Protein AF-A0A4Y2WGQ9-F1 (afdb_monomer)

Mean predicted aligned error: 5.09 Å

Nearest PDB structures (foldseek):
  1wdu-assembly2_B  TM=8.169E-01  e=1.030E-04  Bombyx mori
  1wdu-assembly1_A  TM=7.888E-01  e=5.583E-04  Bombyx mori
  6a42-assembly1_A  TM=7.729E-01  e=1.520E-03  Bombyx mori
  2v0s-assembly1_A  TM=6.941E-01  e=9.336E-03  Homo sapiens
  5hrk-assembly1_A  TM=6.585E-01  e=8.459E-01  African swine fever virus

Foldseek 3Di:
DPPQKDKDAALCRQWIDIDGVPWDKDWDDHHNFKTKIWTDDPPFIEIEMTGEADPVDQCPVVVVVVVVVQVPGHYHYDYPRVDDDPVPD

Secondary structure (DSSP, 8-state):
--TTEEEEE-TTSSSEEEEETTS-EEEPPP-SSEEEEEEP-SSS-EEEEEEE--TTS--HHHHHHHHHTTTTSEEEEEEE--S--TTT-

Sequence (89 aa):
IPQNWRRWTSVNGKAALISPSSQKVTSLTPLDNMVAIKIQMNQRPCTIISAYSSPLEDIEPTLQETVEALIGEDFLIEADLNDHHTSWG

Solvent-accessible surface area (backbone atoms only — not comparable to full-atom values): 5215 Å² total; per-residue (Å²): 129,66,90,64,48,46,77,48,52,8,75,71,61,74,8,63,50,76,46,57,61,87,58,60,66,47,76,5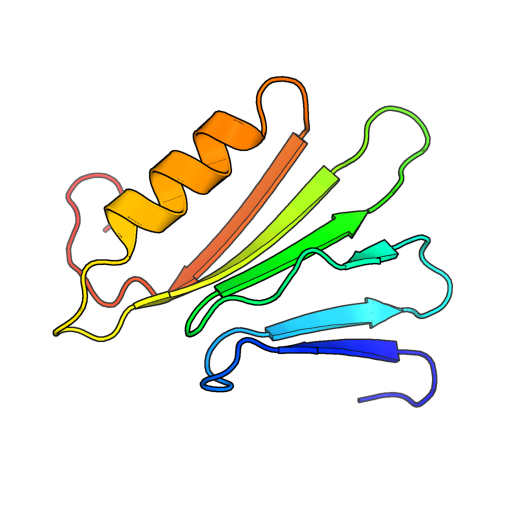1,84,56,38,59,38,26,26,39,37,36,38,68,50,98,87,58,49,34,36,42,36,23,30,43,29,51,82,89,48,86,48,62,67,61,51,50,55,54,55,66,71,40,73,95,51,49,73,48,79,52,64,49,57,64,66,83,43,98,89,80,94

Structure (mmCIF, N/CA/C/O backbone):
data_AF-A0A4Y2WGQ9-F1
#
_entry.id   AF-A0A4Y2WGQ9-F1
#
loop_
_atom_site.group_PDB
_atom_site.id
_atom_site.type_symbol
_atom_site.label_atom_id
_atom_site.label_alt_id
_atom_site.label_comp_id
_atom_site.label_asym_id
_atom_site.label_entity_id
_atom_site.label_seq_id
_atom_site.pdbx_PDB_ins_code
_atom_site.Cartn_x
_atom_site.Cartn_y
_atom_site.Cartn_z
_atom_site.occupancy
_atom_site.B_iso_or_equiv
_atom_site.auth_seq_id
_atom_site.auth_comp_id
_atom_site.auth_asym_id
_atom_site.auth_atom_id
_atom_site.pdbx_PDB_model_num
ATOM 1 N N . ILE A 1 1 ? -13.622 -13.335 -2.744 1.00 73.44 1 ILE A N 1
ATOM 2 C CA . ILE A 1 1 ? -13.386 -12.668 -1.437 1.00 73.44 1 ILE A CA 1
ATOM 3 C C . ILE A 1 1 ? -14.691 -12.739 -0.652 1.00 73.44 1 ILE A C 1
ATOM 5 O O . ILE A 1 1 ? -15.724 -12.540 -1.289 1.00 73.44 1 ILE A O 1
ATOM 9 N N . PRO A 1 2 ? -14.698 -13.080 0.649 1.00 85.50 2 PRO A N 1
ATOM 10 C CA . PRO A 1 2 ? -15.938 -13.110 1.425 1.00 85.50 2 PRO A CA 1
ATOM 11 C C . PRO A 1 2 ? -16.638 -11.742 1.395 1.00 85.50 2 PRO A C 1
ATOM 13 O O . PRO A 1 2 ? -15.961 -10.717 1.350 1.00 85.50 2 PRO A O 1
ATOM 16 N N . GLN A 1 3 ? -17.976 -11.711 1.440 1.00 84.19 3 GLN A N 1
ATOM 17 C CA . GLN A 1 3 ? -18.762 -10.468 1.303 1.00 84.19 3 GLN A CA 1
ATOM 18 C C . GLN A 1 3 ? -18.364 -9.363 2.294 1.00 84.19 3 GLN A C 1
ATOM 20 O O . GLN A 1 3 ? -18.445 -8.186 1.967 1.00 84.19 3 GLN A O 1
ATOM 25 N N . ASN A 1 4 ? -17.888 -9.733 3.484 1.00 91.06 4 ASN A N 1
ATOM 26 C CA . ASN A 1 4 ? -17.534 -8.787 4.540 1.00 91.06 4 ASN A CA 1
ATOM 27 C C . ASN A 1 4 ? -16.095 -8.264 4.437 1.00 91.06 4 ASN A C 1
ATOM 29 O O . ASN A 1 4 ? -15.545 -7.827 5.443 1.00 91.06 4 ASN A O 1
ATOM 33 N N . TRP A 1 5 ? -15.454 -8.309 3.270 1.00 93.81 5 TRP A N 1
ATOM 34 C CA . TRP A 1 5 ? -14.071 -7.862 3.079 1.00 93.81 5 TRP A CA 1
ATOM 35 C C . TRP A 1 5 ? -14.004 -6.690 2.106 1.00 93.81 5 TRP A C 1
ATOM 37 O O . TRP A 1 5 ? -14.722 -6.649 1.109 1.00 93.81 5 TRP A O 1
ATOM 47 N N . ARG A 1 6 ? -13.101 -5.753 2.386 1.00 92.88 6 ARG A N 1
ATOM 48 C CA . ARG A 1 6 ? -12.747 -4.660 1.482 1.00 92.88 6 ARG A CA 1
ATOM 49 C C . ARG A 1 6 ? -11.449 -4.997 0.769 1.00 92.88 6 ARG A C 1
ATOM 51 O O . ARG A 1 6 ? -10.591 -5.679 1.330 1.00 92.88 6 ARG A O 1
ATOM 58 N N . ARG A 1 7 ? -11.332 -4.525 -0.468 1.00 92.81 7 ARG A N 1
ATOM 59 C CA . ARG A 1 7 ? -10.153 -4.686 -1.315 1.00 92.81 7 ARG A CA 1
ATOM 60 C C . ARG A 1 7 ? -9.712 -3.322 -1.821 1.00 92.81 7 ARG A C 1
ATOM 62 O O . ARG A 1 7 ? -10.549 -2.554 -2.291 1.00 92.81 7 ARG A O 1
ATOM 69 N N . TRP A 1 8 ? -8.408 -3.095 -1.800 1.00 94.69 8 TRP A N 1
ATOM 70 C CA . TRP A 1 8 ? -7.738 -1.979 -2.453 1.00 94.69 8 TRP A CA 1
ATOM 71 C C . TRP A 1 8 ? -6.734 -2.548 -3.447 1.00 94.69 8 TRP A C 1
ATOM 73 O O . TRP A 1 8 ? -6.088 -3.551 -3.153 1.00 94.69 8 TRP A O 1
ATOM 83 N N . THR A 1 9 ? -6.639 -1.954 -4.629 1.00 94.25 9 THR A N 1
ATOM 84 C CA . THR A 1 9 ? -5.761 -2.415 -5.711 1.00 94.25 9 THR A CA 1
ATOM 85 C C . THR A 1 9 ? -5.006 -1.229 -6.287 1.00 94.25 9 THR A C 1
ATOM 87 O O . THR A 1 9 ? -5.575 -0.139 -6.363 1.00 94.25 9 THR A O 1
ATOM 90 N N . SER A 1 10 ? -3.763 -1.447 -6.711 1.00 92.12 10 SER A N 1
ATOM 91 C CA . SER A 1 10 ? -3.033 -0.487 -7.545 1.00 92.12 10 SER A CA 1
ATOM 92 C C . SER A 1 10 ? -3.755 -0.263 -8.877 1.00 92.12 10 SER A C 1
ATOM 94 O O . SER A 1 10 ? -4.613 -1.066 -9.268 1.00 92.12 10 SER A O 1
ATOM 96 N N . VAL A 1 11 ? -3.413 0.809 -9.596 1.00 91.62 11 VAL A N 1
ATOM 97 C CA . VAL A 1 11 ? -4.056 1.128 -10.888 1.00 91.62 11 VAL A CA 1
ATOM 98 C C . VAL A 1 11 ? -3.818 0.014 -11.912 1.00 91.62 11 VAL A C 1
ATOM 100 O O . VAL A 1 11 ? -4.745 -0.383 -12.616 1.00 91.62 11 VAL A O 1
ATOM 103 N N . ASN A 1 12 ? -2.612 -0.560 -11.946 1.00 89.75 12 ASN A N 1
ATOM 104 C CA . ASN A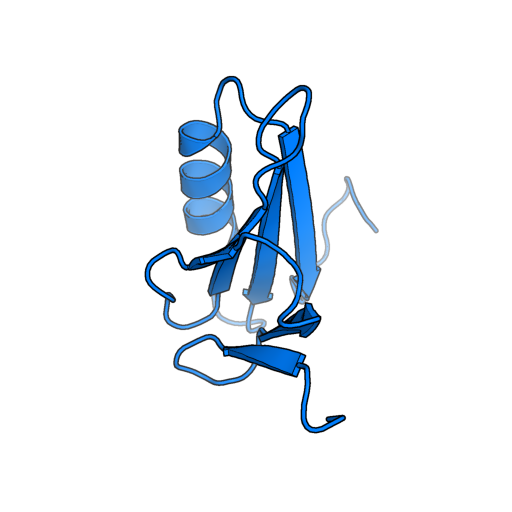 1 12 ? -2.267 -1.680 -12.823 1.00 89.75 12 ASN A CA 1
ATOM 105 C C . ASN A 1 12 ? -2.798 -3.046 -12.332 1.00 89.75 12 ASN A C 1
ATOM 107 O O . ASN A 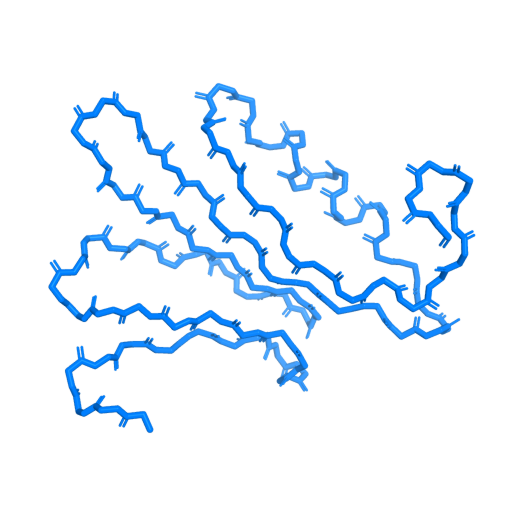1 12 ? -2.657 -4.052 -13.029 1.00 89.75 12 ASN A O 1
ATOM 111 N N . GLY A 1 13 ? -3.392 -3.101 -11.133 1.00 91.75 13 GLY A N 1
ATOM 112 C CA . GLY A 1 13 ? -3.975 -4.304 -10.536 1.00 91.75 13 GLY A CA 1
ATOM 113 C C . GLY A 1 13 ? -2.976 -5.379 -10.091 1.00 91.75 13 GLY A C 1
ATOM 114 O O . GLY A 1 13 ? -3.402 -6.494 -9.790 1.00 91.75 13 GLY A O 1
ATOM 115 N N . LYS A 1 14 ? -1.671 -5.081 -10.063 1.00 92.00 14 LYS A N 1
ATOM 116 C CA . LYS A 1 14 ? -0.608 -6.020 -9.667 1.00 92.00 14 LYS A CA 1
ATOM 117 C C . LYS A 1 14 ? -0.353 -6.056 -8.163 1.00 92.00 14 LYS A C 1
ATOM 119 O O . LYS A 1 14 ? 0.049 -7.097 -7.658 1.00 92.00 14 LYS A O 1
ATOM 124 N N . ALA A 1 15 ? -0.643 -4.966 -7.457 1.00 92.75 15 ALA A N 1
ATOM 125 C CA . ALA A 1 15 ? -0.580 -4.891 -6.003 1.00 92.75 15 ALA A CA 1
ATOM 126 C C . ALA A 1 15 ? -1.992 -4.789 -5.416 1.00 92.75 15 ALA A C 1
ATOM 128 O O . ALA A 1 15 ? -2.868 -4.107 -5.964 1.00 92.75 15 ALA A O 1
ATOM 129 N N . ALA A 1 16 ? -2.236 -5.480 -4.304 1.00 94.25 16 ALA A N 1
ATOM 130 C CA . ALA A 1 16 ? -3.553 -5.513 -3.686 1.00 94.25 16 ALA A CA 1
ATOM 131 C C . ALA A 1 16 ? -3.484 -5.768 -2.183 1.00 94.25 16 ALA A C 1
ATOM 133 O O . ALA A 1 16 ? -2.709 -6.589 -1.707 1.00 94.25 16 ALA A O 1
ATOM 134 N N . LEU A 1 17 ? -4.388 -5.125 -1.450 1.00 94.88 17 LEU A N 1
ATOM 135 C CA . LEU A 1 17 ? -4.606 -5.358 -0.029 1.00 94.88 17 LEU A CA 1
ATOM 136 C C . LEU A 1 17 ? -6.061 -5.735 0.212 1.00 94.88 17 LEU A C 1
ATOM 138 O O . LEU A 1 17 ? -6.978 -5.199 -0.418 1.00 94.88 17 LEU A O 1
ATOM 142 N N . ILE A 1 18 ? -6.277 -6.657 1.145 1.00 94.00 18 ILE A N 1
ATOM 143 C CA . ILE A 1 18 ? -7.606 -7.091 1.564 1.00 94.00 18 ILE A CA 1
ATOM 144 C C . ILE A 1 18 ? -7.712 -7.044 3.084 1.00 94.00 18 ILE A C 1
ATOM 146 O O . ILE A 1 18 ? -6.783 -7.409 3.796 1.00 94.00 18 ILE A O 1
ATOM 150 N N . SER A 1 19 ? -8.851 -6.587 3.596 1.00 92.69 19 SER A N 1
ATOM 151 C CA . SER A 1 19 ? -9.083 -6.509 5.040 1.00 92.69 19 SER A CA 1
ATOM 152 C C . SER A 1 19 ? -10.548 -6.783 5.377 1.00 92.69 19 SER A C 1
ATOM 154 O O . SER A 1 19 ? -11.435 -6.399 4.602 1.00 92.69 19 SER A O 1
ATOM 156 N N . PRO A 1 20 ? -10.844 -7.414 6.527 1.00 92.56 20 PRO A N 1
ATOM 157 C CA . PRO A 1 20 ? -12.201 -7.484 7.047 1.00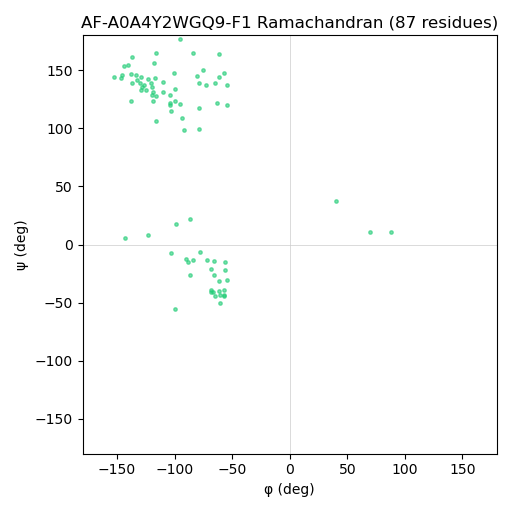 92.56 20 PRO A CA 1
ATOM 158 C C . PRO A 1 20 ? -12.815 -6.088 7.192 1.00 92.56 20 PRO A C 1
ATOM 160 O O . PRO A 1 20 ? -12.205 -5.155 7.709 1.00 92.56 20 PRO A O 1
ATOM 163 N N . SER A 1 21 ? -14.077 -5.944 6.797 1.00 89.81 21 SER A N 1
ATOM 164 C CA . SER A 1 21 ? -14.799 -4.668 6.844 1.00 89.81 21 SER A CA 1
ATOM 165 C C . SER A 1 21 ? -15.041 -4.160 8.262 1.00 89.81 21 SER A C 1
ATOM 167 O O . SER A 1 21 ? -15.387 -2.993 8.419 1.00 89.81 21 SER A O 1
ATOM 169 N N . SER A 1 22 ? -14.861 -4.999 9.283 1.00 90.25 22 SER A N 1
ATOM 170 C CA . SER A 1 22 ? -14.891 -4.598 10.691 1.00 90.25 22 SER A CA 1
ATOM 171 C C . SER A 1 22 ? -13.708 -3.712 11.086 1.00 90.25 22 SER A C 1
ATOM 173 O O . SER A 1 22 ? -13.802 -2.991 12.077 1.00 90.25 22 SER A O 1
ATOM 175 N N . GLN A 1 23 ? -12.605 -3.742 10.329 1.00 89.62 23 GLN A N 1
ATOM 176 C CA . GLN A 1 23 ? -11.420 -2.955 10.641 1.00 89.62 23 GLN A CA 1
ATOM 177 C C . GLN A 1 23 ? -11.595 -1.491 10.217 1.00 89.62 23 GLN A C 1
ATOM 179 O O . GLN A 1 23 ? -12.114 -1.175 9.140 1.00 89.62 23 GLN A O 1
ATOM 184 N N . LYS A 1 24 ? -11.124 -0.572 11.067 1.00 91.12 24 LYS A N 1
ATOM 185 C CA . LYS A 1 24 ? -11.021 0.849 10.724 1.00 91.12 24 LYS A CA 1
ATOM 186 C C . LYS A 1 24 ? -9.789 1.061 9.853 1.00 91.12 24 LYS A C 1
ATOM 188 O O . LYS A 1 24 ? -8.668 1.129 10.355 1.00 91.12 24 LYS A O 1
ATOM 193 N N . VAL A 1 25 ? -10.035 1.138 8.551 1.00 93.00 25 VAL A N 1
ATOM 194 C CA . VAL A 1 25 ? -9.009 1.321 7.528 1.00 93.00 25 VAL A CA 1
ATOM 195 C C . VAL A 1 25 ? -9.252 2.624 6.779 1.00 93.00 25 VAL A C 1
ATOM 197 O O . VAL A 1 25 ? -10.364 2.862 6.302 1.00 93.00 25 VAL A O 1
ATOM 200 N N . THR A 1 26 ? -8.200 3.424 6.640 1.00 91.75 26 THR A N 1
ATOM 201 C CA . THR A 1 26 ? -8.148 4.575 5.738 1.00 91.75 26 THR A CA 1
ATOM 202 C C . THR A 1 26 ? -7.314 4.189 4.522 1.00 91.75 26 THR A C 1
ATOM 204 O O . THR A 1 26 ? -6.160 3.798 4.671 1.00 91.75 26 THR A O 1
ATOM 207 N N . SER A 1 27 ? -7.889 4.277 3.323 1.00 84.81 27 SER A N 1
ATOM 208 C CA . SER A 1 27 ? -7.119 4.098 2.086 1.00 84.81 27 SER A CA 1
ATOM 209 C C . SER A 1 27 ? -6.238 5.315 1.859 1.00 84.81 27 SER A C 1
ATOM 211 O O . SER A 1 27 ? -6.720 6.441 1.992 1.00 84.81 27 SER A O 1
ATOM 213 N N . LEU A 1 28 ? -4.992 5.092 1.460 1.00 82.19 28 LEU A N 1
ATOM 214 C CA . LEU A 1 28 ? -4.210 6.117 0.778 1.00 82.19 28 LEU A CA 1
ATOM 215 C C . LEU A 1 28 ? -4.552 6.085 -0.718 1.00 82.19 28 LEU A C 1
ATOM 217 O O . LEU A 1 28 ? -5.203 5.146 -1.194 1.00 82.19 28 LEU A O 1
ATOM 221 N N . THR A 1 29 ? -4.177 7.138 -1.442 1.00 79.50 29 THR A N 1
ATOM 222 C CA . THR A 1 29 ? -4.371 7.198 -2.894 1.00 79.50 29 THR A CA 1
ATOM 223 C C . THR A 1 29 ? -3.548 6.081 -3.540 1.00 79.50 29 THR A C 1
ATOM 225 O O . THR A 1 29 ? -2.340 6.036 -3.309 1.00 79.50 29 THR A O 1
ATOM 228 N N . PRO A 1 30 ? -4.165 5.159 -4.302 1.00 81.06 30 PRO A N 1
ATOM 229 C CA . PRO A 1 30 ? -3.414 4.132 -5.009 1.00 81.06 30 PRO A CA 1
ATOM 230 C C . PRO A 1 30 ? -2.517 4.783 -6.066 1.00 81.06 30 PRO A C 1
ATOM 232 O O . PRO A 1 30 ? -2.943 5.709 -6.758 1.00 81.06 30 PRO A O 1
ATOM 235 N N . LEU A 1 31 ? -1.293 4.280 -6.181 1.00 85.69 31 LEU A N 1
ATOM 236 C CA . LEU A 1 31 ? -0.373 4.600 -7.268 1.00 85.69 31 LEU A CA 1
ATOM 237 C C . LEU A 1 31 ? -0.477 3.526 -8.355 1.00 85.69 31 LEU A C 1
ATOM 239 O O . LEU A 1 31 ? -1.208 2.535 -8.212 1.00 85.69 31 LEU A O 1
ATOM 243 N N . ASP A 1 32 ? 0.266 3.710 -9.445 1.00 87.69 32 ASP A N 1
ATOM 244 C CA . ASP A 1 32 ? 0.168 2.823 -10.602 1.00 87.69 32 ASP A CA 1
ATOM 245 C C . ASP A 1 32 ? 0.445 1.364 -10.252 1.00 87.69 32 ASP A C 1
ATOM 247 O O . ASP A 1 32 ? -0.322 0.473 -10.617 1.00 87.69 32 ASP A O 1
ATOM 251 N N . ASN A 1 33 ? 1.476 1.129 -9.454 1.00 89.94 33 ASN A N 1
ATOM 252 C CA . ASN A 1 33 ? 1.984 -0.186 -9.095 1.00 89.94 33 ASN A CA 1
ATOM 253 C C . ASN A 1 33 ? 2.015 -0.446 -7.579 1.00 89.94 33 ASN A C 1
ATOM 255 O O . ASN A 1 33 ? 2.526 -1.470 -7.132 1.00 89.94 33 ASN A O 1
ATOM 259 N N . MET A 1 34 ? 1.431 0.454 -6.787 1.00 92.00 34 MET A N 1
ATOM 260 C CA . MET A 1 34 ? 1.434 0.388 -5.329 1.00 92.00 34 MET A CA 1
ATOM 261 C C . MET A 1 34 ? 0.069 0.759 -4.756 1.00 92.00 34 MET A C 1
ATOM 263 O O . MET A 1 34 ? -0.650 1.612 -5.276 1.00 92.00 34 MET A O 1
ATOM 267 N N . VAL A 1 35 ? -0.288 0.129 -3.645 1.00 94.06 35 VAL A N 1
ATOM 268 C CA . VAL A 1 35 ? -1.448 0.494 -2.842 1.00 94.06 35 VAL A CA 1
ATOM 269 C C . VAL A 1 35 ? -1.089 0.448 -1.368 1.00 94.06 35 VAL A C 1
ATOM 271 O O . VAL A 1 35 ? -0.407 -0.466 -0.911 1.00 94.06 35 VAL A O 1
ATOM 274 N N . ALA A 1 36 ? -1.570 1.426 -0.610 1.00 93.56 36 ALA A N 1
ATOM 275 C CA . ALA A 1 36 ? -1.309 1.505 0.814 1.00 93.56 36 ALA A CA 1
ATOM 276 C C . ALA A 1 36 ? -2.595 1.773 1.595 1.00 93.56 36 ALA A C 1
ATOM 278 O O . ALA A 1 36 ? -3.473 2.534 1.171 1.00 93.56 36 ALA A O 1
ATOM 279 N N . ILE A 1 37 ? -2.706 1.139 2.758 1.00 94.19 37 ILE A N 1
ATOM 280 C CA . ILE A 1 37 ? -3.805 1.349 3.692 1.00 94.19 37 ILE A CA 1
ATOM 281 C C . ILE A 1 37 ? -3.259 1.633 5.082 1.00 94.19 37 ILE A C 1
ATOM 283 O O . ILE A 1 37 ? -2.289 1.025 5.521 1.00 94.19 37 ILE A O 1
ATOM 287 N N . LYS A 1 38 ? -3.939 2.513 5.808 1.00 93.62 38 LYS A N 1
ATOM 288 C CA . LYS A 1 38 ? -3.655 2.798 7.209 1.00 93.62 38 LYS A CA 1
ATOM 289 C C . LYS A 1 38 ? -4.689 2.127 8.094 1.00 93.62 38 LYS A C 1
ATOM 291 O O . LYS A 1 38 ? -5.883 2.419 8.002 1.00 93.62 38 LYS A O 1
ATOM 296 N N . ILE A 1 39 ? -4.226 1.246 8.967 1.00 92.50 39 ILE A N 1
ATOM 297 C CA . ILE A 1 39 ? -5.028 0.561 9.971 1.00 92.50 39 ILE A CA 1
ATOM 298 C C . ILE A 1 39 ? -4.918 1.331 11.282 1.00 92.50 39 ILE A C 1
ATOM 300 O O . ILE A 1 39 ? -3.836 1.491 11.845 1.00 92.50 39 ILE A O 1
ATOM 304 N N . GLN A 1 40 ? -6.058 1.790 11.791 1.00 89.75 40 GLN A N 1
ATOM 305 C CA . GLN A 1 40 ? -6.115 2.414 13.109 1.00 89.75 40 GLN A CA 1
ATOM 306 C C . GLN A 1 40 ? -6.113 1.323 14.183 1.00 89.75 40 GLN A C 1
ATOM 308 O O . GLN A 1 40 ? -7.031 0.500 14.231 1.00 89.75 40 GLN A O 1
ATOM 313 N N . MET A 1 41 ? -5.085 1.315 15.032 1.00 85.81 41 MET A N 1
ATOM 314 C CA . MET A 1 41 ? -4.974 0.427 16.195 1.00 85.81 41 MET A CA 1
ATOM 315 C C . MET A 1 41 ? -4.978 1.247 17.489 1.00 85.81 41 MET A C 1
ATOM 317 O O . MET A 1 41 ? -4.787 2.460 17.468 1.00 85.81 41 MET A O 1
ATOM 321 N N . ASN A 1 42 ? -5.192 0.585 18.628 1.00 84.88 42 ASN A N 1
ATOM 322 C CA . ASN A 1 42 ? -5.358 1.266 19.918 1.00 84.88 42 ASN A CA 1
ATOM 323 C C . ASN A 1 42 ? -4.095 1.996 20.406 1.00 84.88 42 ASN A C 1
ATOM 325 O O . ASN A 1 42 ? -4.214 2.929 21.191 1.00 84.88 42 ASN A O 1
ATOM 329 N N . GLN A 1 43 ? -2.905 1.551 19.991 1.00 83.75 43 GLN A N 1
ATOM 330 C CA . GLN A 1 43 ? -1.628 2.121 20.439 1.00 83.75 43 GLN A CA 1
ATOM 331 C C . GLN A 1 43 ? -1.046 3.091 19.409 1.00 83.75 43 GLN A C 1
ATOM 333 O O . GLN A 1 43 ? -0.779 4.245 19.730 1.00 83.75 43 GLN A O 1
ATOM 338 N N . ARG A 1 44 ? -0.872 2.625 18.167 1.00 87.19 44 ARG A N 1
ATOM 339 C CA . ARG A 1 44 ? -0.284 3.392 17.068 1.00 87.19 44 ARG A CA 1
ATOM 340 C C . ARG A 1 44 ? -0.931 2.982 15.744 1.00 87.19 44 ARG A C 1
ATOM 342 O O . ARG A 1 44 ? -1.254 1.804 15.591 1.00 87.19 44 ARG A O 1
ATOM 349 N N . PRO A 1 45 ? -1.160 3.902 14.793 1.00 89.44 45 PRO A N 1
ATOM 350 C CA . PRO A 1 45 ? -1.540 3.507 13.442 1.00 89.44 45 PRO A CA 1
ATOM 351 C C . PRO A 1 45 ? -0.439 2.654 12.801 1.00 89.44 45 PRO A C 1
ATOM 353 O O . PRO A 1 45 ? 0.748 2.904 13.013 1.00 89.44 45 PRO A O 1
ATOM 356 N N . CYS A 1 46 ? -0.855 1.668 12.007 1.00 92.06 46 CYS A N 1
ATOM 357 C CA . CYS A 1 46 ? 0.042 0.874 11.177 1.00 92.06 46 CYS A CA 1
ATOM 358 C C . CYS A 1 46 ? -0.337 1.034 9.708 1.00 92.06 46 CYS A C 1
ATOM 360 O O . CYS A 1 46 ? -1.508 0.875 9.347 1.00 92.06 46 CYS A O 1
ATOM 362 N N . THR A 1 47 ? 0.640 1.355 8.868 1.00 93.31 47 THR A N 1
ATOM 363 C CA . THR A 1 47 ? 0.459 1.464 7.422 1.00 93.31 47 THR A CA 1
ATOM 364 C C . THR A 1 47 ? 0.958 0.191 6.743 1.00 93.31 47 THR A C 1
ATOM 366 O O . THR A 1 47 ? 2.109 -0.198 6.903 1.00 93.31 47 THR A O 1
ATOM 369 N N . ILE A 1 48 ? 0.093 -0.468 5.977 1.00 94.31 48 ILE A N 1
ATOM 370 C CA . ILE A 1 48 ? 0.460 -1.628 5.161 1.00 94.31 48 ILE A CA 1
ATOM 371 C C . ILE A 1 48 ? 0.542 -1.175 3.710 1.00 94.31 48 ILE A C 1
ATOM 373 O O . ILE A 1 48 ? -0.406 -0.572 3.200 1.00 94.31 48 ILE A O 1
ATOM 377 N N . ILE A 1 49 ? 1.659 -1.479 3.060 1.00 93.94 49 ILE A N 1
ATOM 378 C CA . ILE A 1 49 ? 1.943 -1.153 1.667 1.00 93.94 49 ILE A CA 1
ATOM 379 C C . ILE A 1 49 ? 2.080 -2.463 0.896 1.00 93.94 49 ILE A C 1
ATOM 381 O O . ILE A 1 49 ? 2.858 -3.332 1.281 1.00 93.94 49 ILE A O 1
ATOM 385 N N . SER A 1 50 ? 1.337 -2.586 -0.200 1.00 93.69 50 SER A N 1
ATOM 386 C CA . SER A 1 50 ? 1.556 -3.612 -1.215 1.00 93.69 50 SER A CA 1
ATOM 387 C C . SER A 1 50 ? 2.091 -2.945 -2.473 1.00 93.69 50 SER A C 1
ATOM 389 O O . SER A 1 50 ? 1.528 -1.941 -2.919 1.00 93.69 50 SER A O 1
ATOM 391 N N . ALA A 1 51 ? 3.163 -3.486 -3.040 1.00 92.50 51 ALA A N 1
ATOM 392 C CA . ALA A 1 51 ? 3.828 -2.896 -4.193 1.00 92.50 51 ALA A CA 1
ATOM 393 C C . ALA A 1 51 ? 4.289 -3.959 -5.201 1.00 92.50 51 ALA A C 1
ATOM 395 O O . ALA A 1 51 ? 4.503 -5.118 -4.851 1.00 92.50 51 ALA A O 1
ATOM 396 N N . TYR A 1 52 ? 4.418 -3.566 -6.463 1.00 90.31 52 TYR A N 1
ATOM 397 C CA . TYR A 1 52 ? 4.877 -4.432 -7.545 1.00 90.31 52 TYR A CA 1
ATOM 398 C C . TYR A 1 52 ? 5.842 -3.674 -8.455 1.00 90.31 52 TYR A C 1
ATOM 400 O O . TYR A 1 52 ? 5.459 -2.657 -9.028 1.00 90.31 52 TYR A O 1
ATOM 408 N N . SER A 1 53 ? 7.056 -4.179 -8.645 1.00 86.88 53 SER A N 1
ATOM 409 C CA . SER A 1 53 ? 7.968 -3.693 -9.677 1.00 86.88 53 SER A CA 1
ATOM 410 C C . SER A 1 53 ? 7.939 -4.605 -10.890 1.00 86.88 53 SER A C 1
ATOM 412 O O . SER A 1 53 ? 8.024 -5.828 -10.793 1.00 86.88 53 SER A O 1
ATOM 414 N N . SER A 1 54 ? 7.852 -3.994 -12.065 1.00 82.81 54 SER A N 1
ATOM 415 C CA . SER A 1 54 ? 8.204 -4.670 -13.310 1.00 82.81 54 SER A CA 1
ATOM 416 C C . SER A 1 54 ? 9.733 -4.767 -13.410 1.00 82.81 54 SER A C 1
ATOM 418 O O . SER A 1 54 ? 10.401 -3.835 -12.980 1.00 82.81 54 SER A O 1
ATOM 420 N N . PRO A 1 55 ? 10.317 -5.792 -14.061 1.00 77.62 55 PRO A N 1
ATOM 421 C CA . PRO A 1 55 ? 11.769 -5.857 -14.305 1.00 77.62 55 PRO A CA 1
ATOM 422 C C . PRO A 1 55 ? 12.356 -4.655 -15.064 1.00 77.62 55 PRO A C 1
ATOM 424 O O . PRO A 1 55 ? 13.570 -4.517 -15.157 1.00 77.62 55 PRO A O 1
ATOM 427 N N . LEU A 1 56 ? 11.506 -3.842 -15.695 1.00 75.94 56 LEU A N 1
ATOM 428 C CA . LEU A 1 56 ? 11.902 -2.664 -16.469 1.00 75.94 56 LEU A CA 1
ATOM 429 C C . LEU A 1 56 ? 11.659 -1.345 -15.725 1.00 75.94 56 LEU A C 1
ATOM 431 O O . LEU A 1 56 ? 12.030 -0.294 -16.242 1.00 75.94 56 LEU A O 1
ATOM 435 N N . GLU A 1 57 ? 11.001 -1.386 -14.566 1.00 72.94 57 GLU A N 1
ATOM 436 C CA . GLU A 1 57 ? 10.640 -0.203 -13.788 1.00 72.94 57 GLU A CA 1
ATOM 437 C C . GLU A 1 57 ? 11.296 -0.268 -12.415 1.00 72.94 57 GLU A C 1
ATOM 439 O O . GLU A 1 57 ? 11.268 -1.302 -11.752 1.00 72.94 57 GLU A O 1
ATOM 444 N N . ASP A 1 58 ? 11.862 0.857 -11.994 1.00 76.38 58 ASP A N 1
ATOM 445 C CA . ASP A 1 58 ? 12.454 1.003 -10.674 1.00 76.38 58 ASP A CA 1
ATOM 446 C C . ASP A 1 58 ? 11.417 1.589 -9.709 1.00 76.38 58 ASP A C 1
ATOM 448 O O . ASP A 1 58 ? 11.021 2.753 -9.818 1.00 76.38 58 ASP A O 1
ATOM 452 N N . ILE A 1 59 ? 10.938 0.755 -8.789 1.00 79.75 59 ILE A N 1
ATOM 453 C CA . ILE A 1 59 ? 9.999 1.152 -7.738 1.00 79.75 59 ILE A CA 1
ATOM 454 C C . ILE A 1 59 ? 10.714 1.626 -6.466 1.00 79.75 59 ILE A C 1
ATOM 456 O O . ILE A 1 59 ? 10.060 2.196 -5.586 1.00 79.75 59 ILE A O 1
ATOM 460 N N . GLU A 1 60 ? 12.029 1.408 -6.338 1.00 80.94 60 GLU A N 1
ATOM 461 C CA . GLU A 1 60 ? 12.772 1.721 -5.115 1.00 80.94 60 GLU A CA 1
ATOM 462 C C . GLU A 1 60 ? 12.643 3.197 -4.706 1.00 80.94 60 GLU A C 1
ATOM 464 O O . GLU A 1 60 ? 12.321 3.435 -3.538 1.00 80.94 60 GLU A O 1
ATOM 469 N N . PRO A 1 61 ? 12.755 4.196 -5.612 1.00 84.06 61 PRO A N 1
ATOM 470 C CA . PRO A 1 61 ? 12.604 5.601 -5.240 1.00 84.06 61 PRO A CA 1
ATOM 471 C C . PRO A 1 61 ? 11.221 5.908 -4.661 1.00 84.06 61 PRO A C 1
ATOM 473 O O . PRO A 1 61 ? 11.098 6.574 -3.635 1.00 84.06 61 PRO A O 1
ATOM 476 N N . THR A 1 62 ? 10.163 5.375 -5.277 1.00 83.50 62 THR A N 1
ATOM 477 C CA . THR A 1 62 ? 8.783 5.588 -4.822 1.00 83.50 62 THR A CA 1
ATOM 478 C C . THR A 1 62 ? 8.518 4.903 -3.482 1.00 83.50 62 THR A C 1
ATOM 480 O O . THR A 1 62 ? 7.832 5.461 -2.622 1.00 83.50 62 THR A O 1
ATOM 483 N N . LEU A 1 63 ? 9.061 3.701 -3.272 1.00 84.19 63 LEU A N 1
ATOM 484 C CA . LEU A 1 63 ? 8.985 3.021 -1.979 1.00 84.19 63 LEU A CA 1
ATOM 485 C C . LEU A 1 63 ? 9.743 3.793 -0.904 1.00 84.19 63 LEU A C 1
ATOM 487 O O . LEU A 1 63 ? 9.203 3.985 0.183 1.00 84.19 63 LEU A O 1
ATOM 491 N N . GLN A 1 64 ? 10.948 4.271 -1.210 1.00 85.50 64 GLN A N 1
ATOM 492 C CA . GLN A 1 64 ? 11.756 5.045 -0.279 1.00 85.50 64 GLN A CA 1
ATOM 493 C C . GLN A 1 64 ? 11.039 6.334 0.139 1.00 85.50 64 GLN A C 1
ATOM 495 O O . GLN A 1 64 ? 10.871 6.557 1.336 1.00 85.50 64 GLN A O 1
ATOM 500 N N . GLU A 1 65 ? 10.528 7.126 -0.810 1.00 86.81 65 GLU A N 1
ATOM 501 C CA . GLU A 1 65 ? 9.735 8.329 -0.510 1.00 86.81 65 GLU A CA 1
ATOM 502 C C . GLU A 1 65 ? 8.513 8.002 0.364 1.00 86.81 65 GLU A C 1
ATOM 504 O O . GLU A 1 65 ? 8.184 8.730 1.305 1.00 86.81 65 GLU A O 1
ATOM 509 N N . THR A 1 66 ? 7.853 6.870 0.097 1.00 85.00 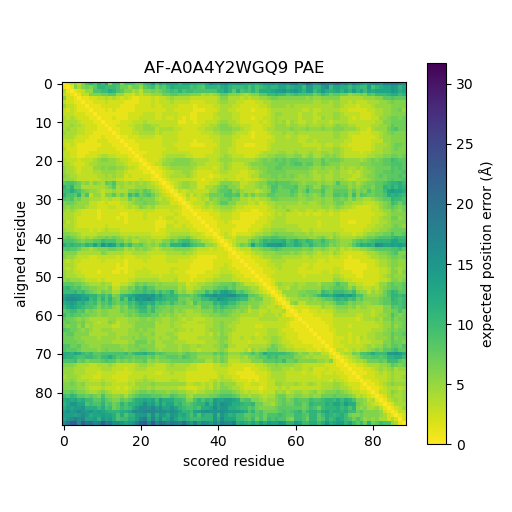66 THR A N 1
ATOM 510 C CA . THR A 1 66 ? 6.700 6.422 0.888 1.00 85.00 66 THR A CA 1
ATOM 511 C C . THR A 1 66 ? 7.104 6.054 2.318 1.00 85.00 66 THR A C 1
ATOM 513 O O . THR A 1 66 ? 6.392 6.405 3.257 1.00 85.00 66 THR A O 1
ATOM 516 N N . VAL A 1 67 ? 8.243 5.383 2.519 1.00 86.12 67 VAL A N 1
ATOM 517 C CA . VAL A 1 67 ? 8.760 5.0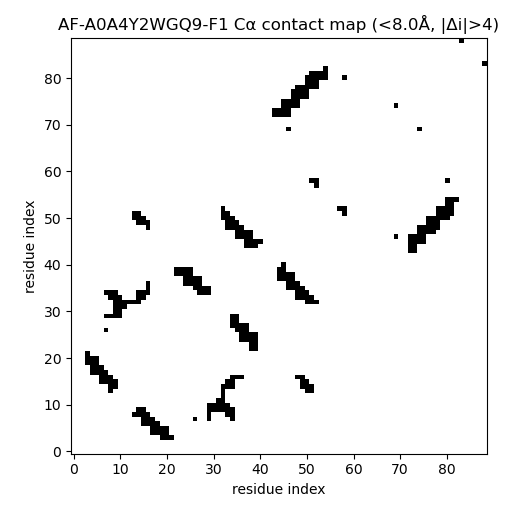45 3.858 1.00 86.12 67 VAL A CA 1
ATOM 518 C C . VAL A 1 67 ? 9.202 6.294 4.614 1.00 86.12 67 VAL A C 1
ATOM 520 O O . VAL A 1 67 ? 8.899 6.434 5.799 1.00 86.12 67 VAL A O 1
ATOM 523 N N . GLU A 1 68 ? 9.864 7.231 3.939 1.00 88.75 68 GLU A N 1
ATOM 524 C CA . GLU A 1 68 ? 10.259 8.516 4.519 1.00 88.75 68 GLU A CA 1
ATOM 525 C C . GLU A 1 68 ? 9.039 9.343 4.958 1.00 88.75 68 GLU A C 1
ATOM 527 O O . GLU A 1 68 ? 9.086 10.033 5.976 1.00 88.75 68 GLU A O 1
ATOM 532 N N .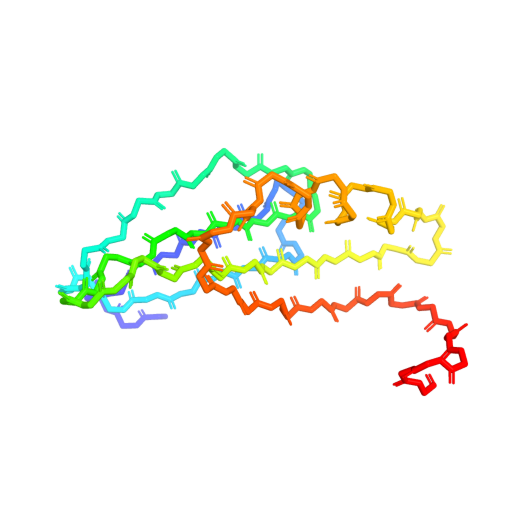 ALA A 1 69 ? 7.901 9.216 4.270 1.00 86.25 69 ALA A N 1
ATOM 533 C CA . ALA A 1 69 ? 6.645 9.841 4.682 1.00 86.25 69 ALA A CA 1
ATOM 534 C C . ALA A 1 69 ? 5.989 9.186 5.919 1.00 86.25 69 ALA A C 1
ATOM 536 O O . ALA A 1 69 ? 5.080 9.773 6.511 1.00 86.25 69 ALA A O 1
ATOM 537 N N . LEU A 1 70 ? 6.434 7.993 6.335 1.00 86.38 70 LEU A N 1
ATOM 538 C CA . LEU A 1 70 ? 5.877 7.221 7.457 1.00 86.38 70 LEU A CA 1
ATOM 539 C C . LEU A 1 70 ? 6.666 7.376 8.766 1.00 86.38 70 LEU A C 1
ATOM 541 O O . LEU A 1 70 ? 6.501 6.579 9.694 1.00 86.38 70 LEU A O 1
ATOM 545 N N . ILE A 1 71 ? 7.501 8.415 8.886 1.00 82.25 71 ILE A N 1
ATOM 546 C CA . ILE A 1 71 ? 8.244 8.705 10.119 1.00 82.25 71 ILE A CA 1
ATOM 547 C C . ILE A 1 71 ? 7.275 8.800 11.299 1.00 82.25 71 ILE A C 1
ATOM 549 O O . ILE A 1 71 ? 6.393 9.655 11.354 1.00 82.25 71 ILE A O 1
ATOM 553 N N . GLY A 1 72 ? 7.478 7.939 12.292 1.00 80.75 72 GLY A N 1
ATOM 554 C CA . GLY A 1 72 ? 6.646 7.952 13.486 1.00 80.75 72 GLY A CA 1
ATOM 555 C C . GLY A 1 72 ? 5.373 7.103 13.388 1.00 80.75 72 GLY A C 1
ATOM 556 O O . GLY A 1 72 ? 4.567 7.162 14.321 1.00 80.75 72 GLY A O 1
ATOM 557 N N . GLU A 1 73 ? 5.223 6.265 12.362 1.00 85.81 73 GLU A N 1
ATOM 558 C CA . GLU A 1 73 ? 4.199 5.217 12.259 1.00 85.81 73 GLU A CA 1
ATOM 559 C C . GLU A 1 73 ? 4.841 3.826 12.182 1.00 85.81 73 GLU A C 1
ATOM 561 O O . GLU A 1 73 ? 6.002 3.690 11.799 1.00 85.81 73 GLU A O 1
ATOM 566 N N . ASP A 1 74 ? 4.095 2.788 12.570 1.00 91.38 74 ASP A N 1
ATOM 567 C CA . ASP A 1 74 ? 4.517 1.417 12.277 1.00 91.38 74 ASP A CA 1
ATOM 568 C C . ASP A 1 74 ? 4.133 1.099 10.830 1.00 91.38 74 ASP A C 1
ATOM 570 O O . ASP A 1 74 ? 3.094 1.559 10.343 1.00 91.38 74 ASP A O 1
ATOM 574 N N . PHE A 1 75 ? 4.947 0.319 10.127 1.00 92.06 75 PHE A N 1
ATOM 575 C CA . PHE A 1 75 ? 4.643 -0.034 8.748 1.00 92.06 75 PHE A CA 1
ATOM 576 C C . PHE A 1 75 ? 5.057 -1.458 8.390 1.00 92.06 75 PHE A C 1
ATOM 578 O O . PHE A 1 75 ? 5.971 -2.031 8.982 1.00 92.06 75 PHE A O 1
ATOM 585 N N . LEU A 1 76 ? 4.356 -2.020 7.409 1.00 92.50 76 LEU A N 1
ATOM 586 C CA . LEU A 1 76 ? 4.654 -3.302 6.779 1.00 92.50 76 LEU A CA 1
ATOM 587 C C . LEU A 1 76 ? 4.660 -3.105 5.263 1.00 92.50 76 LEU A C 1
ATOM 589 O O . LEU A 1 76 ? 3.731 -2.508 4.719 1.00 92.50 76 LEU A O 1
ATOM 593 N N . ILE A 1 77 ? 5.684 -3.629 4.595 1.00 90.81 77 ILE A N 1
ATOM 594 C CA . ILE A 1 77 ? 5.812 -3.585 3.138 1.00 90.81 77 ILE A CA 1
ATOM 595 C C . ILE A 1 77 ? 5.836 -5.017 2.627 1.00 90.81 77 ILE A C 1
ATOM 597 O O . ILE A 1 77 ? 6.689 -5.807 3.025 1.00 90.81 77 ILE A O 1
ATOM 601 N N . GLU A 1 78 ? 4.907 -5.326 1.733 1.00 90.62 78 GLU A N 1
ATOM 602 C CA . GLU A 1 78 ? 4.900 -6.554 0.948 1.00 90.62 78 GLU A CA 1
ATOM 603 C C . GLU A 1 78 ? 5.051 -6.170 -0.521 1.00 90.62 78 GLU A C 1
ATOM 605 O O . GLU A 1 78 ? 4.129 -5.627 -1.135 1.00 90.62 78 GLU A O 1
ATOM 610 N N . ALA A 1 79 ? 6.233 -6.408 -1.080 1.00 89.12 79 ALA A N 1
ATOM 611 C CA . ALA A 1 79 ? 6.545 -6.022 -2.444 1.00 89.12 79 ALA A CA 1
ATOM 612 C C . ALA A 1 79 ? 7.109 -7.197 -3.238 1.00 89.12 79 ALA A C 1
ATOM 614 O O . ALA A 1 79 ? 7.982 -7.918 -2.758 1.00 89.12 79 ALA A O 1
ATOM 615 N N . ASP A 1 80 ? 6.622 -7.354 -4.464 1.00 88.25 80 ASP A N 1
ATOM 616 C CA . ASP A 1 80 ? 7.319 -8.118 -5.495 1.00 88.25 80 ASP A CA 1
ATOM 617 C C . ASP A 1 80 ? 8.195 -7.131 -6.263 1.00 88.25 80 ASP A C 1
ATOM 619 O O . ASP A 1 80 ? 7.694 -6.362 -7.080 1.00 88.25 80 ASP A O 1
ATOM 623 N N . LEU A 1 81 ? 9.480 -7.080 -5.916 1.00 84.31 81 LEU A N 1
ATOM 624 C CA . LEU A 1 81 ? 10.421 -6.111 -6.480 1.00 84.31 81 LEU A CA 1
ATOM 625 C C . LEU A 1 81 ? 11.006 -6.567 -7.816 1.00 84.31 81 LEU A C 1
ATOM 627 O O . LEU A 1 81 ? 11.588 -5.751 -8.515 1.00 8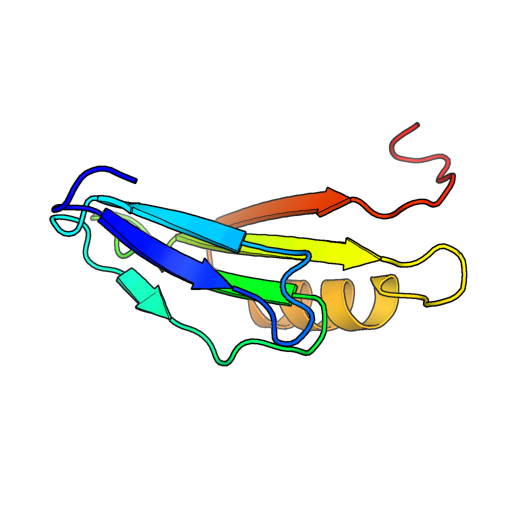4.31 81 LEU A O 1
ATOM 631 N N . ASN A 1 82 ? 10.837 -7.845 -8.175 1.00 81.88 82 ASN A N 1
ATOM 632 C CA . ASN A 1 82 ? 11.364 -8.447 -9.399 1.00 81.88 82 ASN A CA 1
ATOM 633 C C . ASN A 1 82 ? 12.801 -7.985 -9.761 1.00 81.88 82 ASN A C 1
ATOM 635 O O . ASN A 1 82 ? 13.134 -7.804 -10.935 1.00 81.88 82 ASN A O 1
ATOM 639 N N . ASP A 1 83 ? 13.643 -7.807 -8.743 1.00 73.00 83 ASP A N 1
ATOM 640 C CA . ASP A 1 83 ? 15.034 -7.371 -8.847 1.00 73.00 83 ASP A CA 1
ATOM 641 C C . ASP A 1 83 ? 15.901 -8.221 -7.907 1.00 73.00 83 ASP A C 1
ATOM 643 O O . ASP A 1 83 ? 15.381 -8.896 -7.019 1.00 73.00 83 ASP A O 1
ATOM 647 N N . HIS A 1 84 ? 17.212 -8.234 -8.128 1.00 76.06 84 HIS A N 1
ATOM 648 C CA . HIS A 1 84 ? 18.167 -8.907 -7.256 1.00 76.06 84 HIS A CA 1
ATOM 649 C C . HIS A 1 84 ? 18.871 -7.869 -6.400 1.00 76.06 84 HIS A C 1
ATOM 651 O O . HIS A 1 84 ? 19.674 -7.081 -6.901 1.00 76.06 84 HIS A O 1
ATOM 657 N N . HIS A 1 85 ? 18.651 -7.922 -5.092 1.00 70.88 85 HIS A N 1
ATOM 658 C CA . HIS A 1 85 ? 19.329 -7.017 -4.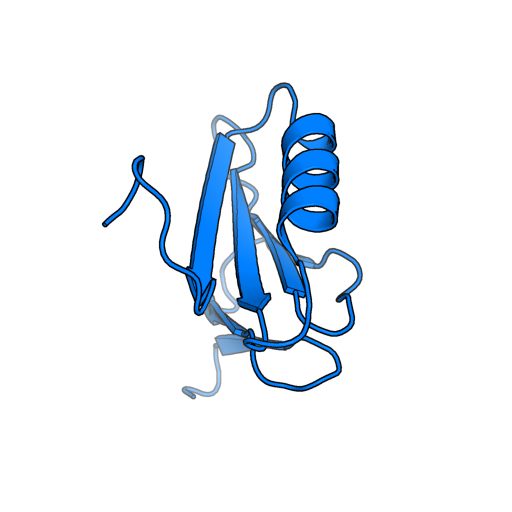180 1.00 70.88 85 HIS A CA 1
ATOM 659 C C . HIS A 1 85 ? 20.063 -7.779 -3.086 1.00 70.88 85 HIS A C 1
ATOM 661 O O . HIS A 1 85 ? 19.522 -8.638 -2.389 1.00 70.88 85 HIS A O 1
ATOM 667 N N . THR A 1 86 ? 21.311 -7.378 -2.862 1.00 75.06 86 THR A N 1
ATOM 668 C CA . THR A 1 86 ? 22.213 -7.995 -1.874 1.00 75.06 86 THR A CA 1
ATOM 669 C C . THR A 1 86 ? 21.664 -8.020 -0.446 1.00 75.06 86 THR A C 1
ATOM 671 O O . THR A 1 86 ? 22.122 -8.813 0.373 1.00 75.06 86 THR A O 1
ATOM 674 N N . SER A 1 87 ? 20.704 -7.150 -0.126 1.00 76.69 87 SER A N 1
ATOM 675 C CA . SER A 1 87 ? 20.113 -7.060 1.214 1.00 76.69 87 SER A CA 1
ATOM 676 C C . SER A 1 87 ? 18.911 -7.978 1.444 1.00 76.69 87 SER A C 1
ATOM 678 O O . SER A 1 87 ? 18.531 -8.146 2.600 1.00 76.69 87 SER A O 1
ATOM 680 N N . TRP A 1 88 ? 18.301 -8.549 0.400 1.00 74.81 88 TRP A N 1
ATOM 681 C CA . TRP A 1 88 ? 17.066 -9.331 0.557 1.00 74.81 88 TRP A CA 1
ATOM 682 C C . TRP A 1 88 ? 16.925 -10.571 -0.348 1.00 74.81 88 TRP A C 1
ATOM 684 O O . TRP A 1 88 ? 15.927 -11.279 -0.209 1.00 74.81 88 TRP A O 1
ATOM 694 N N . GLY A 1 89 ? 17.961 -10.926 -1.122 1.00 55.84 89 GLY A N 1
ATOM 695 C CA . GLY A 1 89 ? 18.116 -12.253 -1.743 1.00 55.84 89 GLY A CA 1
ATOM 696 C C . GLY A 1 89 ? 18.245 -12.212 -3.252 1.00 55.84 89 GLY A C 1
ATOM 697 O O . GLY A 1 89 ? 17.303 -11.714 -3.896 1.00 55.84 89 GLY A O 1
#

InterPro domains:
  IPR036691 Endonuclease/exonuclease/phosphatase superfamily [G3DSA:3.60.10.10] (1-89)
  IPR036691 Endonuclease/exonuclease/phosphatase superfamily [SSF56219] (7-89)

Organism: Araneus ventricosus (NCBI:txid182803)

pLDDT: mean 86.86, std 7.01, range [55.84, 94.88]

Radius of gyration: 13.63 Å; Cα contacts (8 Å, |Δi|>4): 162; chains: 1; bounding box: 41×23×37 Å